Protein AF-A0A540N4D2-F1 (afdb_monomer)

pLDDT: mean 73.75, std 20.87, range [39.41, 98.56]

InterPro domains:
  IPR008138 Saposin B type, region 2 [PF03489] (57-90)
  IPR008139 Saposin B type domain [SM00741] (20-90)
  IPR011001 Saposin-like [SSF47862] (40-92)
  IPR051428 Sphingolipid Activators and Surfactant Proteins [PTHR11480] (36-95)

Organism: Malus baccata (NCBI:txid106549)

Foldseek 3Di:
DDDDDPDPPPPPDPPPPVVVVVVVPPPPPPPPVLVVVLVVVLVVQLVVLVVVPPCSVVSNVCSVPCSVVCSPCVVVCVVVDDVCVVVVVDDPPPVVVVVVVVVVVVD

Secondary structure (DSSP, 8-state):
--------------TTSHHHHHTSSS-TTS-HHHHHHHHHHHHHHHHHGGGSGGGHHHHHHHHHHHHHHHHTTHHHHHHHS-HHHHTT-S---HHHHHHHHHHHTT-

Mean predicted aligned error: 16.45 Å

Solvent-accessible surface area (backbone atoms only — not comparable to full-atom values): 6787 Å² total; per-residue (Å²): 140,82,88,79,84,84,77,77,79,79,81,68,78,73,83,69,60,64,68,54,58,73,57,69,73,62,67,82,78,58,56,70,61,64,57,49,56,52,48,54,51,51,51,51,52,49,57,55,22,70,72,42,71,101,42,27,71,59,44,41,50,47,48,68,69,44,42,65,67,59,55,74,54,40,66,69,46,58,76,76,38,65,60,48,57,75,67,62,72,44,78,91,53,72,71,56,58,55,57,58,52,56,56,61,76,72,110

Sequence (107 aa):
METGIIGVSESGLDVRNEERVLRAEIDTSAPFESVKEALEIIELLLKACNSVENYTKKCKRLVFEYGPLILTNAEQFLETTDICTALHACNSNKASITEHISNLSAS

Structure (mmCIF, N/CA/C/O backbone):
data_AF-A0A540N4D2-F1
#
_entry.id   AF-A0A540N4D2-F1
#
loop_
_atom_site.group_PDB
_atom_site.id
_atom_site.type_symbol
_atom_site.label_atom_id
_atom_site.label_alt_id
_atom_site.label_comp_id
_atom_site.label_asym_id
_atom_site.label_entity_id
_atom_site.label_seq_id
_atom_site.pdbx_PDB_ins_code
_atom_site.Cartn_x
_atom_site.Cartn_y
_atom_site.Cartn_z
_atom_site.occupancy
_atom_site.B_iso_or_equiv
_atom_site.auth_seq_id
_atom_site.auth_comp_id
_atom_site.auth_asym_id
_atom_site.auth_atom_id
_atom_site.pdbx_PDB_model_num
ATOM 1 N N . MET A 1 1 ? -5.407 -59.211 51.482 1.00 39.88 1 MET A N 1
ATOM 2 C CA . MET A 1 1 ? -4.590 -59.808 50.406 1.00 39.88 1 MET A CA 1
ATOM 3 C C . MET A 1 1 ? -5.576 -60.316 49.371 1.00 39.88 1 MET A C 1
ATOM 5 O O . MET A 1 1 ? -6.324 -61.215 49.701 1.00 39.88 1 MET A O 1
ATOM 9 N N . GLU A 1 2 ? -5.776 -59.721 48.207 1.00 39.84 2 GLU A N 1
ATOM 10 C CA . GLU A 1 2 ? -5.118 -58.604 47.537 1.00 39.84 2 GLU A CA 1
ATOM 11 C C . GLU A 1 2 ? -6.166 -57.769 46.789 1.00 39.84 2 GLU A C 1
ATOM 13 O O . GLU A 1 2 ? -7.267 -58.220 46.482 1.00 39.84 2 GLU A O 1
ATOM 18 N N . THR A 1 3 ? -5.787 -56.522 46.551 1.00 43.31 3 THR A N 1
ATOM 19 C CA . THR A 1 3 ? -6.368 -55.539 45.639 1.00 43.31 3 THR A CA 1
ATOM 20 C C . THR A 1 3 ? -6.260 -55.986 44.179 1.00 43.31 3 THR A C 1
ATOM 22 O O . THR A 1 3 ? -5.216 -56.484 43.773 1.00 43.31 3 THR A O 1
ATOM 25 N N . GLY A 1 4 ? -7.277 -55.706 43.363 1.00 40.75 4 GLY A N 1
ATOM 26 C CA . GLY A 1 4 ? -7.207 -55.846 41.907 1.00 40.75 4 GLY A CA 1
ATOM 27 C C . GLY A 1 4 ? -8.168 -54.874 41.238 1.00 40.75 4 GLY A C 1
ATOM 28 O O . GLY A 1 4 ? -9.341 -55.181 41.052 1.00 40.75 4 GLY A O 1
ATOM 29 N N . ILE A 1 5 ? -7.681 -53.669 40.952 1.00 50.56 5 ILE A N 1
ATOM 30 C CA . ILE A 1 5 ? -8.415 -52.616 40.248 1.00 50.56 5 ILE A CA 1
ATOM 31 C C . ILE A 1 5 ? -8.711 -53.106 38.825 1.00 50.56 5 ILE A C 1
ATOM 33 O O . ILE A 1 5 ? -7.791 -53.422 38.074 1.00 50.56 5 ILE A O 1
ATOM 37 N N . ILE A 1 6 ? -9.990 -53.148 38.444 1.00 50.97 6 ILE A N 1
ATOM 38 C CA . ILE A 1 6 ? -10.393 -53.261 37.040 1.00 50.97 6 ILE A CA 1
ATOM 39 C C . ILE A 1 6 ? -10.110 -51.893 36.416 1.00 50.97 6 ILE A C 1
ATOM 41 O O . ILE A 1 6 ? -10.834 -50.929 36.660 1.00 50.97 6 ILE A O 1
ATOM 45 N N . GLY A 1 7 ? -9.003 -51.796 35.680 1.00 39.53 7 GLY A N 1
ATOM 46 C CA . GLY A 1 7 ? -8.659 -50.608 34.911 1.00 39.53 7 GLY A CA 1
ATOM 47 C C . GLY A 1 7 ? -9.712 -50.372 33.836 1.00 39.53 7 GLY A C 1
ATOM 48 O O . GLY A 1 7 ? -9.796 -51.126 32.869 1.00 39.53 7 GLY A O 1
ATOM 49 N N . VAL A 1 8 ? -10.518 -49.325 34.003 1.00 49.00 8 VAL A N 1
ATOM 50 C CA . VAL A 1 8 ? -11.265 -48.736 32.893 1.00 49.00 8 VAL A CA 1
ATOM 51 C C . VAL A 1 8 ? -10.216 -48.211 31.922 1.00 49.00 8 VAL A C 1
ATOM 53 O O . VAL A 1 8 ? -9.437 -47.324 32.260 1.00 49.00 8 VAL A O 1
ATOM 56 N N . SER A 1 9 ? -10.139 -48.818 30.742 1.00 39.41 9 SER A N 1
ATOM 57 C CA . SER A 1 9 ? -9.292 -48.334 29.662 1.00 39.41 9 SER A CA 1
ATOM 58 C C . SER A 1 9 ? -9.828 -46.977 29.220 1.00 39.41 9 SER A C 1
ATOM 60 O O . SER A 1 9 ? -10.848 -46.890 28.541 1.00 39.41 9 SER A O 1
ATOM 62 N N . GLU A 1 10 ? -9.153 -45.913 29.641 1.00 42.16 10 GLU A N 1
ATOM 63 C CA . GLU A 1 10 ? -9.280 -44.588 29.050 1.00 42.16 10 GLU A CA 1
ATOM 64 C C . GLU A 1 10 ? -8.829 -44.700 27.588 1.00 42.16 10 GLU A C 1
ATOM 66 O O . GLU A 1 10 ? -7.649 -44.587 27.259 1.00 42.16 10 GLU A O 1
ATOM 71 N N . SER A 1 11 ? -9.763 -44.956 26.675 1.00 45.25 11 SER A N 1
ATOM 72 C CA . SER A 1 11 ? -9.570 -44.590 25.277 1.00 45.25 11 SER A CA 1
ATOM 73 C C . SER A 1 11 ? -9.721 -43.072 25.189 1.00 45.25 11 SER A C 1
ATOM 75 O O . SER A 1 11 ? -10.751 -42.560 24.752 1.00 45.25 11 SER A O 1
ATOM 77 N N . GLY A 1 12 ? -8.711 -42.353 25.683 1.00 42.19 12 GLY A N 1
ATOM 78 C CA . GLY A 1 12 ? -8.522 -40.949 25.364 1.00 42.19 12 GLY A CA 1
ATOM 79 C C . GLY A 1 12 ? -8.383 -40.839 23.851 1.00 42.19 12 GLY A C 1
ATOM 80 O O . GLY A 1 12 ? -7.501 -41.466 23.261 1.00 42.19 12 GLY A O 1
ATOM 81 N N . LEU A 1 13 ? -9.284 -40.091 23.214 1.00 44.12 13 LEU A N 1
ATOM 82 C CA . LEU A 1 13 ? -9.058 -39.638 21.848 1.00 44.12 13 LEU A CA 1
ATOM 83 C C . LEU A 1 13 ? -7.708 -38.906 21.824 1.00 44.12 13 LEU A C 1
ATOM 85 O O . LEU A 1 13 ? -7.437 -38.049 22.660 1.00 44.12 13 LEU A O 1
ATOM 89 N N . ASP A 1 14 ? -6.851 -39.306 20.893 1.00 44.69 14 ASP A N 1
ATOM 90 C CA . ASP A 1 14 ? -5.492 -38.813 20.708 1.00 44.69 14 ASP A CA 1
ATOM 91 C C . ASP A 1 14 ? -5.480 -37.289 20.458 1.00 44.69 14 ASP A C 1
ATOM 93 O O . ASP A 1 14 ? -5.705 -36.817 19.347 1.00 44.69 14 ASP A O 1
ATOM 97 N N . VAL A 1 15 ? -5.182 -36.505 21.500 1.00 53.22 15 VAL A N 1
ATOM 98 C CA . VAL A 1 15 ? -4.978 -35.039 21.442 1.00 53.22 15 VAL A CA 1
ATOM 99 C C . VAL A 1 15 ? -3.620 -34.682 20.794 1.00 53.22 15 VAL A C 1
ATOM 101 O O . VAL A 1 15 ? -3.098 -33.589 20.977 1.00 53.22 15 VAL A O 1
ATOM 104 N N . ARG A 1 16 ? -2.983 -35.592 20.040 1.00 54.47 16 ARG A N 1
ATOM 105 C CA . ARG A 1 16 ? -1.700 -35.335 19.354 1.00 54.47 16 ARG A CA 1
ATOM 106 C C . ARG A 1 16 ? -1.817 -35.241 17.837 1.00 54.47 16 ARG A C 1
ATOM 108 O O . ARG A 1 16 ? -0.830 -34.891 17.185 1.00 54.47 16 ARG A O 1
ATOM 115 N N . ASN A 1 17 ? -2.994 -35.494 17.271 1.00 48.50 17 ASN A N 1
ATOM 116 C CA . ASN A 1 17 ? -3.203 -35.385 15.831 1.00 48.50 17 ASN A CA 1
ATOM 117 C C . ASN A 1 17 ? -3.704 -33.997 15.380 1.00 48.50 17 ASN A C 1
ATOM 119 O O . ASN A 1 17 ? -3.402 -33.589 14.263 1.00 48.50 17 ASN A O 1
ATOM 123 N N . GLU A 1 18 ? -4.381 -33.226 16.241 1.00 46.19 18 GLU A N 1
ATOM 124 C CA . GLU A 1 18 ? -4.866 -31.873 15.898 1.00 46.19 18 GLU A CA 1
ATOM 125 C C . GLU A 1 18 ? -3.749 -30.814 15.837 1.00 46.19 18 GLU A C 1
ATOM 127 O O . GLU A 1 18 ? -3.782 -29.936 14.976 1.00 46.19 18 GLU A O 1
ATOM 132 N N . GLU A 1 19 ? -2.693 -30.934 16.654 1.00 44.03 19 GLU A N 1
ATOM 133 C CA . GLU A 1 19 ? -1.545 -30.008 16.594 1.00 44.03 19 GLU A CA 1
ATOM 134 C C . GLU A 1 19 ? -0.733 -30.169 15.293 1.00 44.03 19 GLU A C 1
ATOM 136 O O . GLU A 1 19 ? -0.049 -29.244 14.851 1.00 44.03 19 GLU A O 1
ATOM 141 N N . ARG A 1 20 ? -0.819 -31.335 14.638 1.00 48.44 20 ARG A N 1
ATOM 142 C CA . ARG A 1 20 ? -0.122 -31.588 13.370 1.00 48.44 20 ARG A CA 1
ATOM 143 C C . ARG A 1 20 ? -0.883 -31.052 12.156 1.00 48.44 20 ARG A C 1
ATOM 145 O O . ARG A 1 20 ? -0.236 -30.679 11.184 1.00 48.44 20 ARG A O 1
ATOM 152 N N . VAL A 1 21 ? -2.214 -30.960 12.229 1.00 52.56 21 VAL A N 1
ATOM 153 C CA . VAL A 1 21 ? -3.039 -30.355 11.169 1.00 52.56 21 VAL A CA 1
ATOM 154 C C . VAL A 1 21 ? -2.802 -28.845 11.109 1.00 52.56 21 VAL A C 1
ATOM 156 O O . VAL A 1 21 ? -2.507 -28.333 10.037 1.00 52.56 21 VAL A O 1
ATOM 159 N N . LEU A 1 22 ? -2.771 -28.148 12.255 1.00 55.62 22 LEU A N 1
ATOM 160 C CA . LEU A 1 22 ? -2.485 -26.703 12.276 1.00 55.62 22 LEU A CA 1
ATOM 161 C C . LEU A 1 22 ? -1.054 -26.333 11.839 1.00 55.62 22 LEU A C 1
ATOM 163 O O . LEU A 1 22 ? -0.804 -25.187 11.475 1.00 55.62 22 LEU A O 1
ATOM 167 N N . ARG A 1 23 ? -0.102 -27.274 11.882 1.00 53.38 23 ARG A N 1
ATOM 168 C CA . ARG A 1 23 ? 1.285 -27.047 11.435 1.00 53.38 23 ARG A CA 1
ATOM 169 C C . ARG A 1 23 ? 1.520 -27.387 9.962 1.00 53.38 23 ARG A C 1
ATOM 171 O O . ARG A 1 23 ? 2.592 -27.074 9.457 1.00 53.38 23 ARG A O 1
ATOM 178 N N . ALA A 1 24 ? 0.563 -28.020 9.285 1.00 48.03 24 ALA A N 1
ATOM 179 C CA . ALA A 1 24 ? 0.718 -28.435 7.891 1.00 48.03 24 ALA A CA 1
ATOM 180 C C .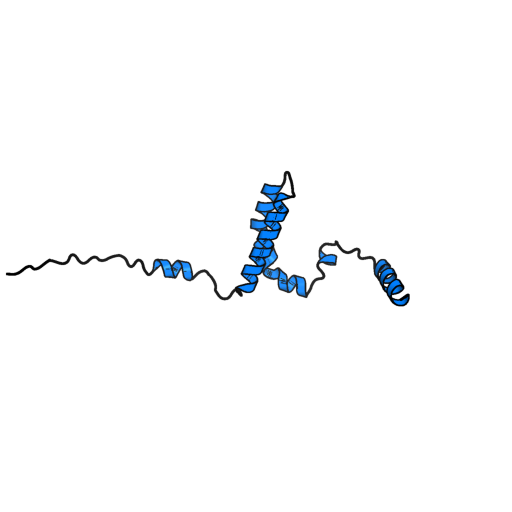 ALA A 1 24 ? 0.399 -27.322 6.873 1.00 48.03 24 ALA A C 1
ATOM 182 O O . ALA A 1 24 ? 0.700 -27.488 5.696 1.00 48.03 24 ALA A O 1
ATOM 183 N N . GLU A 1 25 ? -0.171 -26.194 7.307 1.00 50.47 25 GLU A N 1
ATOM 184 C CA . GLU A 1 25 ? -0.577 -25.093 6.413 1.00 50.47 25 GLU A CA 1
ATOM 185 C C . GLU A 1 25 ? 0.313 -23.848 6.508 1.00 50.47 25 GLU A C 1
ATOM 187 O O . GLU A 1 25 ? 0.126 -22.899 5.750 1.00 50.47 25 GLU A O 1
ATOM 192 N N . ILE A 1 26 ? 1.319 -23.847 7.387 1.00 57.66 26 ILE A N 1
ATOM 193 C CA . ILE A 1 26 ? 2.366 -22.825 7.343 1.00 57.66 26 ILE A CA 1
ATOM 194 C C . ILE A 1 26 ? 3.473 -23.385 6.465 1.00 57.66 26 ILE A C 1
ATOM 196 O O . ILE A 1 26 ? 4.367 -24.089 6.930 1.00 57.66 26 ILE A O 1
ATOM 200 N N . ASP A 1 27 ? 3.352 -23.111 5.174 1.00 53.97 27 ASP A N 1
ATOM 201 C CA . ASP A 1 27 ? 4.361 -23.400 4.171 1.00 53.97 27 ASP A CA 1
ATOM 202 C C . ASP A 1 27 ? 5.694 -22.746 4.576 1.00 53.97 27 ASP A C 1
ATOM 204 O O . ASP A 1 27 ? 5.937 -21.559 4.364 1.00 53.97 27 ASP A O 1
ATOM 208 N N . THR A 1 28 ? 6.570 -23.530 5.207 1.00 52.25 28 THR A N 1
ATOM 209 C CA . THR A 1 28 ? 7.917 -23.123 5.631 1.00 52.25 28 THR A CA 1
ATOM 210 C C . THR A 1 28 ? 8.852 -22.852 4.446 1.00 52.25 28 THR A C 1
ATOM 212 O O . THR A 1 28 ? 10.048 -22.662 4.658 1.00 52.25 28 THR A O 1
ATOM 215 N N . SER A 1 29 ? 8.350 -22.892 3.204 1.00 60.44 29 SER A N 1
ATOM 216 C CA . SER A 1 29 ? 9.126 -22.602 1.997 1.00 60.44 29 SER A CA 1
ATOM 217 C C . SER A 1 29 ? 9.099 -21.129 1.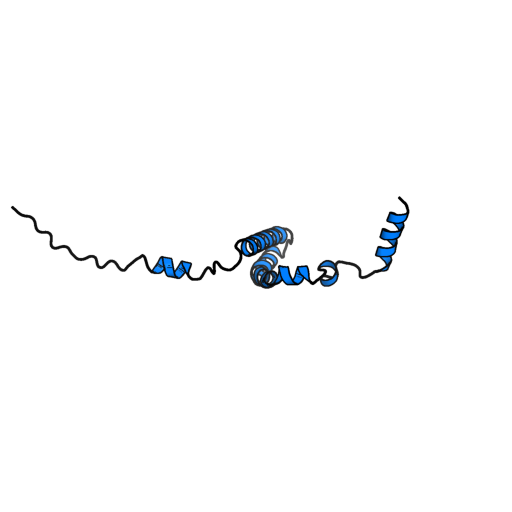578 1.00 60.44 29 SER A C 1
ATOM 219 O O . SER A 1 29 ? 9.983 -20.717 0.827 1.00 60.44 29 SER A O 1
ATOM 221 N N . ALA A 1 30 ? 8.167 -20.314 2.096 1.00 58.25 30 ALA A N 1
ATOM 222 C CA . ALA A 1 30 ? 8.292 -18.863 1.993 1.00 58.25 30 ALA A CA 1
ATOM 223 C C . ALA A 1 30 ? 9.512 -18.436 2.829 1.00 58.25 30 ALA A C 1
ATOM 225 O O . ALA A 1 30 ? 9.556 -18.763 4.022 1.00 58.25 30 ALA A O 1
ATOM 226 N N . PRO A 1 31 ? 10.523 -17.759 2.248 1.00 58.44 31 PRO A N 1
ATOM 227 C CA . PRO A 1 31 ? 11.686 -17.341 3.009 1.00 58.44 31 PRO A CA 1
ATOM 228 C C . PRO A 1 31 ? 11.185 -16.502 4.180 1.00 58.44 31 PRO A C 1
ATOM 230 O O . PRO A 1 31 ? 10.484 -15.511 3.984 1.00 58.44 31 PRO A O 1
ATOM 233 N N . PHE A 1 32 ? 11.489 -16.954 5.397 1.00 56.94 32 PHE A N 1
ATOM 234 C CA . PHE A 1 32 ? 11.075 -16.307 6.643 1.00 56.94 32 PHE A CA 1
ATOM 235 C C . PHE A 1 32 ? 11.404 -14.803 6.648 1.00 56.94 32 PHE A C 1
ATOM 237 O O . PHE A 1 32 ? 10.659 -14.027 7.239 1.00 56.94 32 PHE A O 1
ATOM 244 N N . GLU A 1 33 ? 12.462 -14.421 5.923 1.00 66.25 33 GLU A N 1
ATOM 245 C CA . GLU A 1 33 ? 12.797 -13.050 5.522 1.00 66.25 33 GLU A CA 1
ATOM 246 C C . GLU A 1 33 ? 11.588 -12.382 4.836 1.00 66.25 33 GLU A C 1
ATOM 248 O O . GLU A 1 33 ? 10.905 -11.587 5.472 1.00 66.25 33 GLU A O 1
ATOM 253 N N . SER A 1 34 ? 11.196 -12.792 3.622 1.00 74.12 34 SER A N 1
ATOM 254 C CA . SER A 1 34 ? 10.144 -12.117 2.831 1.00 74.12 34 SER A CA 1
ATOM 255 C C . SER A 1 34 ? 8.823 -11.872 3.577 1.00 74.12 34 SER A C 1
ATOM 257 O O . SER A 1 34 ? 8.172 -10.839 3.404 1.00 74.12 34 SER A O 1
ATOM 259 N N . VAL A 1 35 ? 8.422 -12.806 4.446 1.00 82.00 35 VAL A N 1
ATOM 260 C CA . VAL A 1 35 ? 7.216 -12.668 5.275 1.00 82.00 35 VAL A CA 1
ATOM 261 C C . VAL A 1 35 ? 7.418 -11.615 6.365 1.00 82.00 35 VAL A C 1
ATOM 263 O O . VAL A 1 35 ? 6.511 -10.828 6.638 1.00 82.00 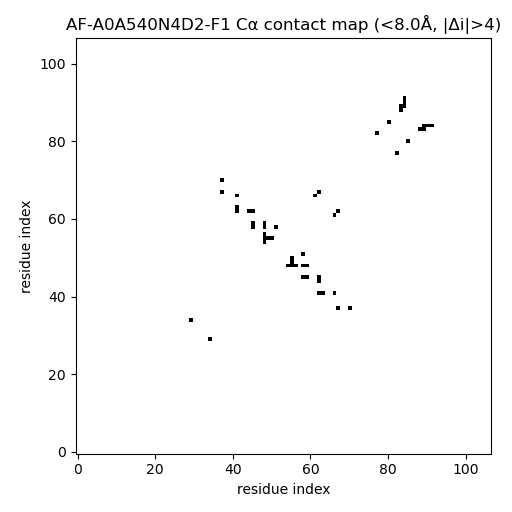35 VAL A O 1
ATOM 266 N N . LYS A 1 36 ? 8.599 -11.572 6.984 1.00 86.81 36 LYS A N 1
ATOM 267 C CA . LYS A 1 36 ? 8.971 -10.565 7.975 1.00 86.81 36 LYS A CA 1
ATOM 268 C C . LYS A 1 36 ? 9.048 -9.170 7.349 1.00 86.81 36 LYS A C 1
ATOM 270 O O . LYS A 1 36 ? 8.439 -8.255 7.901 1.00 86.81 36 LYS A O 1
ATOM 275 N N . GLU A 1 37 ? 9.689 -8.998 6.192 1.00 87.38 37 GLU A N 1
ATOM 276 C CA . GLU A 1 37 ? 9.713 -7.693 5.511 1.00 87.38 37 GLU A CA 1
ATOM 277 C C . GLU A 1 37 ? 8.305 -7.231 5.119 1.00 87.38 37 GLU A C 1
ATOM 279 O O . GLU A 1 37 ? 7.949 -6.066 5.314 1.00 87.38 37 GLU A O 1
ATOM 284 N N . ALA A 1 38 ? 7.462 -8.143 4.625 1.00 89.62 38 ALA A N 1
ATOM 285 C CA . ALA A 1 38 ? 6.078 -7.818 4.309 1.00 89.62 38 ALA A CA 1
ATOM 286 C C . ALA A 1 38 ? 5.309 -7.329 5.548 1.00 89.62 38 ALA A C 1
ATOM 288 O O . ALA A 1 38 ? 4.565 -6.348 5.467 1.00 89.62 38 ALA A O 1
ATOM 289 N N . LEU A 1 39 ? 5.509 -7.961 6.709 1.00 92.75 39 LEU A N 1
ATOM 290 C CA . LEU A 1 39 ? 4.903 -7.530 7.971 1.00 92.75 39 LEU A CA 1
ATOM 291 C C . LEU A 1 39 ? 5.393 -6.144 8.406 1.00 92.75 39 LEU A C 1
ATOM 293 O O . LEU A 1 39 ? 4.567 -5.315 8.791 1.00 92.75 39 LEU A O 1
ATOM 297 N N . GLU A 1 40 ? 6.695 -5.869 8.299 1.00 94.31 40 GLU A N 1
ATOM 298 C CA . GLU A 1 40 ? 7.270 -4.555 8.616 1.00 94.31 40 GLU A CA 1
ATOM 299 C C . GLU A 1 40 ? 6.669 -3.451 7.727 1.00 94.31 40 GLU A C 1
ATOM 301 O O . GLU A 1 40 ? 6.278 -2.386 8.217 1.00 94.31 40 GLU A O 1
ATOM 306 N N . ILE A 1 41 ? 6.499 -3.717 6.428 1.00 94.31 41 ILE A N 1
ATOM 307 C CA . ILE A 1 41 ? 5.854 -2.782 5.495 1.00 94.31 41 ILE A CA 1
ATOM 308 C C . ILE A 1 41 ? 4.388 -2.549 5.879 1.00 94.31 41 ILE A C 1
ATOM 310 O O . ILE A 1 41 ? 3.937 -1.401 5.930 1.00 94.31 41 ILE A O 1
ATOM 314 N N . ILE A 1 42 ? 3.630 -3.608 6.178 1.00 96.19 42 ILE A N 1
ATOM 315 C CA . ILE A 1 42 ? 2.230 -3.485 6.606 1.00 96.19 42 ILE A CA 1
ATOM 316 C C . ILE A 1 42 ? 2.123 -2.673 7.900 1.00 96.19 42 ILE A C 1
ATOM 318 O O . ILE A 1 42 ? 1.261 -1.797 7.995 1.00 96.19 42 ILE A O 1
ATOM 322 N N . GLU A 1 43 ? 3.001 -2.896 8.878 1.00 97.44 43 GLU A N 1
ATOM 323 C CA . GLU A 1 43 ? 3.019 -2.127 10.124 1.00 97.44 43 GLU A CA 1
ATOM 324 C C . GLU A 1 43 ? 3.260 -0.634 9.861 1.00 97.44 43 GLU A C 1
ATOM 326 O O . GLU A 1 43 ? 2.525 0.221 10.373 1.00 97.44 43 GLU A O 1
ATOM 331 N N . LEU A 1 44 ? 4.234 -0.309 9.008 1.00 97.56 44 LEU A N 1
ATOM 332 C CA . LEU A 1 44 ? 4.520 1.068 8.608 1.00 97.56 44 LEU A CA 1
ATOM 333 C C . LEU A 1 44 ? 3.318 1.724 7.919 1.00 97.56 44 LEU A C 1
ATOM 335 O O . LEU A 1 44 ? 2.950 2.851 8.265 1.00 97.56 44 LEU A O 1
ATOM 339 N N . LEU A 1 45 ? 2.659 1.018 6.998 1.00 97.06 45 LEU A N 1
ATOM 340 C CA . LEU A 1 45 ? 1.458 1.507 6.318 1.00 97.06 45 LEU A CA 1
ATOM 341 C C . LEU A 1 45 ? 0.299 1.729 7.300 1.00 97.06 45 LEU A C 1
ATOM 343 O O . LEU A 1 45 ? -0.375 2.758 7.246 1.00 97.06 45 LEU A O 1
ATOM 347 N N . LEU A 1 46 ? 0.088 0.815 8.250 1.00 97.81 46 LEU A N 1
ATOM 348 C CA . LEU A 1 46 ? -0.931 0.964 9.293 1.00 97.81 46 LEU A CA 1
ATOM 349 C C . LEU A 1 46 ? -0.639 2.143 10.226 1.00 97.81 46 LEU A C 1
ATOM 351 O O . LEU A 1 46 ? -1.574 2.825 10.662 1.00 97.81 46 LEU A O 1
ATOM 355 N N . LYS A 1 47 ? 0.639 2.407 10.521 1.00 97.69 47 LYS A N 1
ATOM 356 C CA . LYS A 1 47 ? 1.066 3.578 11.290 1.00 97.69 47 LYS A CA 1
ATOM 357 C C . LYS A 1 47 ? 0.805 4.866 10.514 1.00 97.69 47 LYS A C 1
ATOM 359 O O . LYS A 1 47 ? 0.228 5.792 11.083 1.00 97.69 47 LYS A O 1
ATOM 364 N N . ALA A 1 48 ? 1.139 4.898 9.224 1.00 97.38 48 ALA A N 1
ATOM 365 C CA . ALA A 1 48 ? 0.854 6.020 8.331 1.00 97.38 48 ALA A CA 1
ATOM 366 C C . ALA A 1 48 ? -0.655 6.278 8.187 1.00 97.38 48 ALA A C 1
ATOM 368 O O . ALA A 1 48 ? -1.088 7.430 8.155 1.00 97.38 48 ALA A O 1
ATOM 369 N N . CYS A 1 49 ? -1.486 5.229 8.211 1.00 98.25 49 CYS A N 1
ATOM 370 C CA . CYS A 1 49 ? -2.939 5.377 8.204 1.00 98.25 49 CYS A CA 1
ATOM 371 C C . CYS A 1 49 ? -3.480 6.202 9.386 1.00 98.25 49 CYS A C 1
ATOM 373 O O . CYS A 1 49 ? -4.582 6.733 9.284 1.00 98.25 49 CYS A O 1
ATOM 375 N N . ASN A 1 50 ? -2.750 6.329 10.500 1.00 96.62 50 ASN A N 1
ATOM 376 C CA . ASN A 1 50 ? -3.178 7.179 11.618 1.00 96.62 50 ASN A CA 1
ATOM 377 C C . ASN A 1 50 ? -3.046 8.683 11.309 1.00 96.62 50 ASN A C 1
ATOM 379 O O . ASN A 1 50 ? -3.618 9.496 12.029 1.00 96.62 50 ASN A O 1
ATOM 383 N N . SER A 1 51 ? -2.315 9.056 10.253 1.00 96.81 51 SER A N 1
ATOM 384 C CA . SER A 1 51 ? -2.142 10.445 9.810 1.00 96.81 51 SER A CA 1
ATOM 385 C C . SER A 1 51 ? -3.191 10.893 8.787 1.00 96.81 51 SER A C 1
ATOM 387 O O . SER A 1 51 ? -3.294 12.082 8.506 1.00 96.81 51 SER A O 1
ATOM 389 N N . VAL A 1 52 ? -3.998 9.975 8.241 1.00 93.69 52 VAL A N 1
ATOM 390 C CA . VAL A 1 52 ? -5.080 10.295 7.292 1.00 93.69 52 VAL A CA 1
ATOM 391 C C . VAL A 1 52 ? -6.417 10.414 8.015 1.00 93.69 52 VAL A C 1
ATOM 393 O O . VAL A 1 52 ? -7.292 9.564 7.863 1.00 93.69 52 VAL A O 1
ATOM 396 N N . GLU A 1 53 ? -6.545 11.491 8.797 1.00 90.56 53 GLU A N 1
ATOM 397 C CA . GLU A 1 53 ? -7.724 11.971 9.544 1.00 90.56 53 GLU A CA 1
ATOM 398 C C . GLU A 1 53 ? -9.007 11.119 9.371 1.00 90.56 53 GLU A C 1
ATOM 400 O O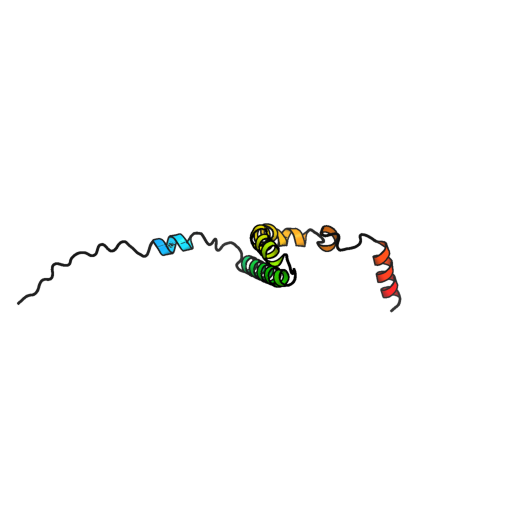 . GLU A 1 53 ? -9.124 10.002 9.892 1.00 90.56 53 GLU A O 1
ATOM 405 N N . ASN A 1 54 ? -9.969 11.625 8.590 1.00 96.31 54 ASN A N 1
ATOM 406 C CA . ASN A 1 54 ? -11.304 11.059 8.386 1.00 96.31 54 ASN A CA 1
ATOM 407 C C . ASN A 1 54 ? -11.301 9.712 7.644 1.00 96.31 54 ASN A C 1
ATOM 409 O O . ASN A 1 54 ? -12.338 9.058 7.530 1.00 96.31 54 ASN A O 1
ATOM 413 N N . TYR A 1 55 ? -10.144 9.271 7.149 1.00 97.44 55 TYR A N 1
ATOM 414 C CA . TYR A 1 55 ? -9.998 8.064 6.346 1.00 97.44 55 TYR A CA 1
ATOM 415 C C . TYR A 1 55 ? -9.255 6.941 7.060 1.00 97.44 55 TYR A C 1
ATOM 417 O O . TYR A 1 55 ? -9.156 5.859 6.491 1.00 97.44 55 TYR A O 1
ATOM 425 N N . THR A 1 56 ? -8.815 7.129 8.307 1.00 97.88 56 THR A N 1
ATOM 426 C CA . THR A 1 56 ? -8.025 6.145 9.070 1.00 97.88 56 THR A CA 1
ATOM 427 C C . THR A 1 56 ? -8.589 4.722 8.968 1.00 97.88 56 THR A C 1
ATOM 429 O 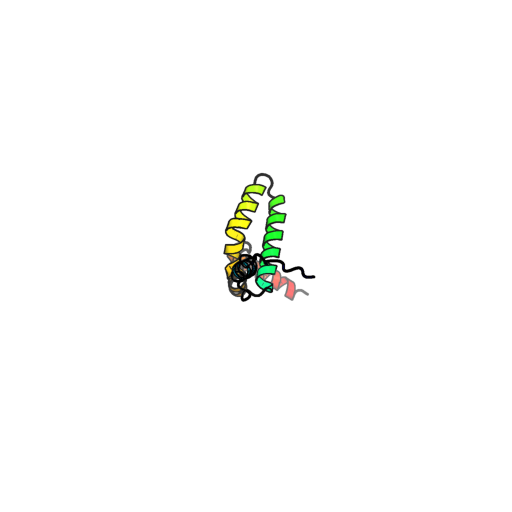O . THR A 1 56 ? -7.871 3.779 8.637 1.00 97.88 56 THR A O 1
ATOM 432 N N . LYS A 1 57 ? -9.901 4.545 9.189 1.00 97.62 57 LYS A N 1
ATOM 433 C CA . LYS A 1 57 ? -10.556 3.224 9.115 1.00 97.62 57 LYS A CA 1
ATOM 434 C C . LYS A 1 57 ? -10.540 2.635 7.702 1.00 97.62 57 LYS A C 1
ATOM 436 O O . LYS A 1 57 ? -10.296 1.443 7.538 1.00 97.62 57 LYS A O 1
ATOM 441 N N . LYS A 1 58 ? -10.802 3.464 6.687 1.00 97.81 58 LYS A N 1
ATOM 442 C CA . LYS A 1 58 ? -10.792 3.049 5.279 1.00 97.81 58 LYS A CA 1
ATOM 443 C C . LYS A 1 58 ? -9.371 2.708 4.826 1.00 97.81 58 LYS A C 1
ATOM 445 O O . LYS A 1 58 ? -9.185 1.682 4.190 1.00 97.81 58 LYS A O 1
ATOM 450 N N . CYS A 1 59 ? -8.383 3.507 5.224 1.00 98.56 59 CYS A N 1
ATOM 451 C CA . CYS A 1 59 ? -6.967 3.268 4.964 1.00 98.56 59 CYS A CA 1
ATOM 452 C C . CYS A 1 59 ? -6.526 1.913 5.523 1.00 98.56 59 CYS A C 1
ATOM 454 O O . CYS A 1 59 ? -6.051 1.075 4.768 1.00 98.56 59 CYS A O 1
ATOM 456 N N . LYS A 1 60 ? -6.787 1.637 6.810 1.00 98.25 60 LYS A N 1
ATOM 457 C CA . LYS A 1 60 ? -6.426 0.349 7.427 1.00 98.25 60 LYS A CA 1
ATOM 458 C C . LYS A 1 60 ? -7.093 -0.839 6.734 1.00 98.25 60 LYS A C 1
ATOM 460 O O . LYS A 1 60 ? -6.438 -1.850 6.518 1.00 98.25 60 LYS A O 1
ATOM 465 N N . ARG A 1 61 ? -8.368 -0.707 6.338 1.00 98.19 61 ARG A N 1
ATOM 466 C CA . ARG A 1 61 ? -9.051 -1.742 5.546 1.00 98.19 61 ARG A CA 1
ATOM 467 C C . ARG A 1 61 ? -8.310 -2.015 4.238 1.00 98.19 61 ARG A C 1
ATOM 469 O O . ARG A 1 61 ? -8.041 -3.170 3.948 1.00 98.19 61 ARG A O 1
ATOM 476 N N . LEU A 1 62 ? -7.958 -0.969 3.490 1.00 97.88 62 LEU A N 1
ATOM 477 C CA . LEU A 1 62 ? -7.234 -1.118 2.226 1.00 97.88 62 LEU A CA 1
ATOM 478 C C . LEU A 1 62 ? -5.855 -1.757 2.425 1.00 97.88 62 LEU A C 1
ATOM 480 O O . LEU A 1 62 ? -5.476 -2.613 1.637 1.00 97.88 62 LEU A O 1
ATOM 484 N N . VAL A 1 63 ? -5.129 -1.387 3.483 1.00 97.56 63 VAL A N 1
ATOM 485 C CA . VAL A 1 63 ? -3.826 -1.990 3.800 1.00 97.56 63 VAL A CA 1
ATOM 486 C C . VAL A 1 63 ? -3.965 -3.487 4.080 1.00 97.56 63 VAL A C 1
ATOM 488 O O . VAL A 1 63 ? -3.184 -4.266 3.549 1.00 97.56 63 VAL A O 1
ATOM 491 N N . PHE A 1 64 ? -4.973 -3.913 4.845 1.00 96.56 64 PHE A N 1
ATOM 492 C CA . PHE A 1 64 ? -5.194 -5.342 5.098 1.00 96.56 64 PHE A CA 1
ATOM 493 C C . PHE A 1 64 ? -5.687 -6.110 3.868 1.00 96.56 64 PHE A C 1
ATOM 495 O O . PHE A 1 64 ? -5.297 -7.255 3.673 1.00 96.56 64 PHE A O 1
ATOM 502 N N . GLU A 1 65 ? -6.547 -5.498 3.055 1.00 96.12 65 GLU A N 1
ATOM 503 C CA . GLU A 1 65 ? -7.169 -6.152 1.900 1.00 96.12 65 GLU A CA 1
ATOM 504 C C . GLU A 1 65 ? -6.205 -6.261 0.711 1.00 96.12 65 GLU A C 1
ATOM 506 O O . GLU A 1 65 ? -6.120 -7.308 0.077 1.00 96.12 65 GLU A O 1
ATOM 511 N N . TYR A 1 66 ? -5.450 -5.197 0.431 1.00 95.69 66 TYR A N 1
ATOM 512 C CA . TYR A 1 66 ? -4.606 -5.105 -0.762 1.00 95.69 66 TYR A CA 1
ATOM 513 C C . TYR A 1 66 ? -3.112 -5.182 -0.466 1.00 95.69 66 TYR A C 1
ATOM 515 O O . TYR A 1 66 ? -2.358 -5.573 -1.350 1.00 95.69 66 TYR A O 1
ATOM 523 N N . GLY A 1 67 ? -2.660 -4.847 0.746 1.00 93.31 67 GLY A N 1
ATOM 524 C CA . GLY A 1 67 ? -1.238 -4.860 1.098 1.00 93.31 67 GLY A CA 1
ATOM 525 C C . GLY A 1 67 ? -0.564 -6.213 0.830 1.00 93.31 67 GLY A C 1
ATOM 526 O O . GLY A 1 67 ? 0.382 -6.247 0.047 1.00 93.31 67 GLY A O 1
ATOM 527 N N . PRO A 1 68 ? -1.073 -7.339 1.365 1.00 91.00 68 PRO A N 1
ATOM 528 C CA . PRO A 1 68 ? -0.500 -8.663 1.099 1.00 91.00 68 PRO A CA 1
ATOM 529 C C . PRO A 1 68 ? -0.476 -9.032 -0.393 1.00 91.00 68 PRO A C 1
ATOM 531 O O . PRO A 1 68 ? 0.498 -9.599 -0.890 1.00 91.00 68 PRO A O 1
ATOM 534 N N . LEU A 1 69 ? -1.530 -8.661 -1.130 1.00 89.81 69 LEU A N 1
ATOM 535 C CA . LEU A 1 69 ? -1.645 -8.934 -2.565 1.00 89.81 69 LEU A CA 1
ATOM 536 C C . LEU A 1 69 ? -0.615 -8.141 -3.378 1.00 89.81 69 LEU A C 1
ATOM 538 O O . LEU A 1 69 ? 0.010 -8.686 -4.283 1.00 89.81 69 LEU A O 1
ATOM 542 N N . ILE A 1 70 ? -0.410 -6.867 -3.038 1.00 87.56 70 ILE A N 1
ATOM 543 C CA . ILE A 1 70 ? 0.578 -5.996 -3.688 1.00 87.56 70 ILE A CA 1
ATOM 544 C C . ILE A 1 70 ? 2.001 -6.488 -3.402 1.00 87.56 70 ILE A C 1
ATOM 546 O O . ILE A 1 70 ? 2.855 -6.450 -4.285 1.00 87.56 70 ILE A O 1
ATOM 550 N N . LEU A 1 71 ? 2.252 -6.982 -2.188 1.00 89.38 71 LEU A N 1
ATOM 551 C CA . LEU A 1 71 ? 3.582 -7.418 -1.766 1.00 89.38 71 LEU A CA 1
ATOM 552 C C . LEU A 1 71 ? 4.007 -8.770 -2.353 1.00 89.38 71 LEU A C 1
ATOM 554 O O . LEU A 1 71 ? 5.201 -9.034 -2.424 1.00 89.38 71 LEU A O 1
ATOM 558 N N . THR A 1 72 ? 3.068 -9.581 -2.855 1.00 87.06 72 THR A N 1
ATOM 559 C CA . THR A 1 72 ? 3.341 -10.935 -3.382 1.00 87.06 72 THR A CA 1
ATOM 560 C C . THR A 1 72 ? 4.425 -10.960 -4.470 1.00 87.06 72 THR A C 1
ATOM 562 O O . THR A 1 72 ? 5.193 -11.911 -4.540 1.00 87.06 72 THR A O 1
ATOM 565 N N . ASN A 1 73 ? 4.514 -9.916 -5.303 1.00 82.12 73 ASN A N 1
ATOM 566 C CA . ASN A 1 73 ? 5.506 -9.817 -6.385 1.00 82.12 73 ASN A CA 1
ATOM 567 C C . ASN A 1 73 ? 6.350 -8.535 -6.298 1.00 82.12 73 ASN A C 1
ATOM 569 O O . ASN A 1 73 ? 6.907 -8.093 -7.305 1.00 82.12 73 ASN A O 1
ATOM 573 N N . ALA A 1 74 ? 6.404 -7.900 -5.123 1.00 86.31 74 ALA A N 1
ATOM 574 C CA . ALA A 1 74 ? 7.013 -6.581 -4.984 1.00 86.31 74 ALA A CA 1
ATOM 575 C C . ALA A 1 74 ? 8.509 -6.581 -5.326 1.00 86.31 74 ALA A C 1
ATOM 577 O O . ALA A 1 74 ? 8.950 -5.678 -6.027 1.00 86.31 74 ALA A O 1
ATOM 578 N N . GLU A 1 75 ? 9.270 -7.597 -4.910 1.00 85.19 75 GLU A N 1
ATOM 579 C CA . GLU A 1 75 ? 10.708 -7.693 -5.210 1.00 85.19 75 GLU A CA 1
ATOM 580 C C . GLU A 1 75 ? 10.978 -7.702 -6.717 1.00 85.19 75 GLU A C 1
ATOM 582 O O . GLU A 1 75 ? 11.635 -6.802 -7.233 1.00 85.19 75 GLU A O 1
ATOM 587 N N . GLN A 1 76 ? 10.379 -8.648 -7.445 1.00 87.81 76 GLN A N 1
ATOM 588 C CA . GLN A 1 76 ? 10.545 -8.763 -8.898 1.00 87.81 76 GLN A CA 1
ATOM 589 C C . GLN A 1 76 ? 10.109 -7.488 -9.634 1.00 87.81 76 GLN A C 1
ATOM 591 O O . GLN A 1 76 ? 10.720 -7.082 -10.626 1.00 87.81 76 GLN A O 1
ATOM 596 N N . PHE A 1 77 ? 9.046 -6.837 -9.151 1.00 88.19 77 PHE A N 1
ATOM 597 C CA . PHE A 1 77 ? 8.598 -5.571 -9.712 1.00 88.19 77 PHE A CA 1
ATOM 598 C C . PHE A 1 77 ? 9.638 -4.465 -9.495 1.00 88.19 77 PHE A C 1
ATOM 600 O O . PHE A 1 77 ? 9.985 -3.770 -10.446 1.00 88.19 77 PHE A O 1
ATOM 607 N N . LEU A 1 78 ? 10.166 -4.321 -8.278 1.00 88.75 78 LEU A N 1
ATOM 608 C CA . LEU A 1 78 ? 11.136 -3.280 -7.924 1.00 88.75 78 LEU A CA 1
ATOM 609 C C . LEU A 1 78 ? 12.515 -3.494 -8.565 1.00 88.75 78 LEU A C 1
ATOM 611 O O . LEU A 1 78 ? 13.189 -2.517 -8.877 1.00 88.75 78 LEU A O 1
ATOM 615 N N . GLU A 1 79 ? 12.923 -4.739 -8.810 1.00 90.75 79 GLU A N 1
AT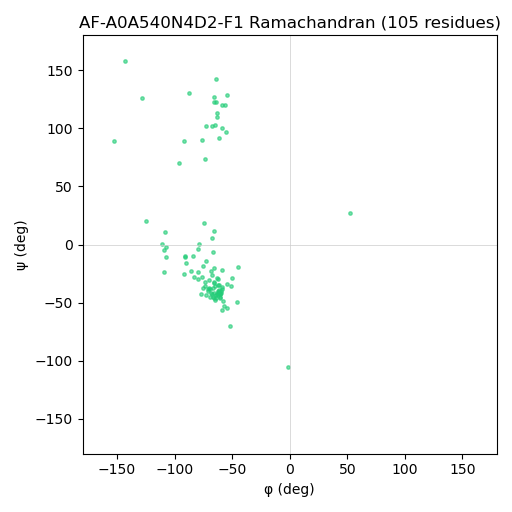OM 616 C CA . GLU A 1 79 ? 14.164 -5.052 -9.535 1.00 90.75 79 GLU A CA 1
ATOM 617 C C . GLU A 1 79 ? 14.116 -4.614 -11.003 1.00 90.75 79 GLU A C 1
ATOM 619 O O . GLU A 1 79 ? 15.134 -4.245 -11.589 1.00 90.75 79 GLU A O 1
ATOM 624 N N . THR A 1 80 ? 12.931 -4.664 -11.614 1.00 93.94 80 THR A N 1
ATOM 625 C CA . THR A 1 80 ? 12.753 -4.449 -13.058 1.00 93.94 80 THR A CA 1
ATOM 626 C C . THR A 1 80 ? 12.107 -3.112 -13.405 1.00 93.94 80 THR A C 1
ATOM 628 O O . THR A 1 80 ? 12.108 -2.714 -14.572 1.00 93.94 80 THR A O 1
ATOM 631 N N . THR A 1 81 ? 11.576 -2.401 -12.410 1.00 91.88 81 THR A N 1
ATOM 632 C CA . THR A 1 81 ? 10.785 -1.187 -12.606 1.00 91.88 81 THR A CA 1
ATOM 633 C C . THR A 1 81 ? 11.310 -0.036 -11.760 1.00 91.88 81 THR A C 1
ATOM 635 O O . THR A 1 81 ? 11.370 -0.116 -10.535 1.00 91.88 81 THR A O 1
ATOM 638 N N . ASP A 1 82 ? 11.591 1.099 -12.405 1.00 90.81 82 ASP A N 1
ATOM 639 C CA . ASP A 1 82 ? 11.776 2.370 -11.705 1.00 90.81 82 ASP A CA 1
ATOM 640 C C . ASP A 1 82 ? 10.437 2.813 -11.097 1.00 90.81 82 ASP A C 1
ATOM 642 O O . ASP A 1 82 ? 9.550 3.336 -11.783 1.00 90.81 82 ASP A O 1
ATOM 646 N N . ILE A 1 83 ? 10.295 2.598 -9.788 1.00 89.25 83 ILE A N 1
ATOM 647 C CA . ILE A 1 83 ? 9.075 2.908 -9.043 1.00 89.25 83 ILE A CA 1
ATOM 648 C C . ILE A 1 83 ? 8.741 4.404 -9.053 1.00 89.25 83 ILE A C 1
ATOM 650 O O . ILE A 1 83 ? 7.567 4.771 -9.033 1.00 89.25 83 ILE A O 1
ATOM 654 N N . CYS A 1 84 ? 9.741 5.283 -9.135 1.00 89.50 84 CYS A N 1
ATOM 655 C CA . CYS A 1 84 ? 9.511 6.722 -9.162 1.00 89.50 84 CYS A CA 1
ATOM 656 C C . CYS A 1 84 ? 8.854 7.147 -10.478 1.00 89.50 84 CYS A C 1
ATOM 658 O O . CYS A 1 84 ? 7.947 7.983 -10.488 1.00 89.50 84 CYS A O 1
ATOM 660 N N . THR A 1 85 ? 9.263 6.526 -11.584 1.00 89.62 85 THR A N 1
ATOM 661 C CA . THR A 1 85 ? 8.631 6.720 -12.891 1.00 89.62 85 THR A CA 1
ATOM 662 C C . THR A 1 85 ? 7.264 6.031 -12.959 1.00 89.62 85 THR A C 1
ATOM 664 O O . THR A 1 85 ? 6.300 6.644 -13.413 1.00 89.62 85 THR A O 1
ATOM 667 N N . ALA A 1 86 ? 7.133 4.797 -12.456 1.00 88.94 86 ALA A N 1
ATOM 668 C CA . ALA A 1 86 ? 5.868 4.052 -12.470 1.00 88.94 86 ALA A CA 1
ATOM 669 C C . ALA A 1 86 ? 4.754 4.758 -11.676 1.00 88.94 86 ALA A C 1
ATOM 671 O O . ALA A 1 86 ? 3.606 4.827 -12.120 1.00 88.94 86 ALA A O 1
ATOM 672 N N . LEU A 1 87 ? 5.103 5.351 -10.532 1.00 89.00 87 LEU A N 1
ATOM 673 C CA . LEU A 1 87 ? 4.188 6.159 -9.724 1.00 89.00 87 LEU A CA 1
ATOM 674 C C . LEU A 1 87 ? 3.993 7.583 -10.264 1.00 89.00 87 LEU A C 1
ATOM 676 O O . LEU A 1 87 ? 3.262 8.358 -9.652 1.00 89.00 87 LEU A O 1
ATOM 680 N N . HIS A 1 88 ? 4.638 7.942 -11.382 1.00 89.00 88 HIS A N 1
ATOM 681 C CA . HIS A 1 88 ? 4.678 9.307 -11.919 1.00 89.00 88 HIS A CA 1
ATOM 682 C C . HIS A 1 88 ? 5.128 10.351 -10.878 1.00 89.00 88 HIS A C 1
ATOM 684 O O . HIS A 1 88 ? 4.762 11.522 -10.950 1.00 89.00 88 HIS A O 1
ATOM 690 N N . ALA A 1 89 ? 5.919 9.920 -9.894 1.00 88.69 89 ALA A N 1
ATOM 691 C CA . ALA A 1 89 ? 6.484 10.778 -8.862 1.00 88.69 89 ALA A CA 1
ATOM 692 C C . ALA A 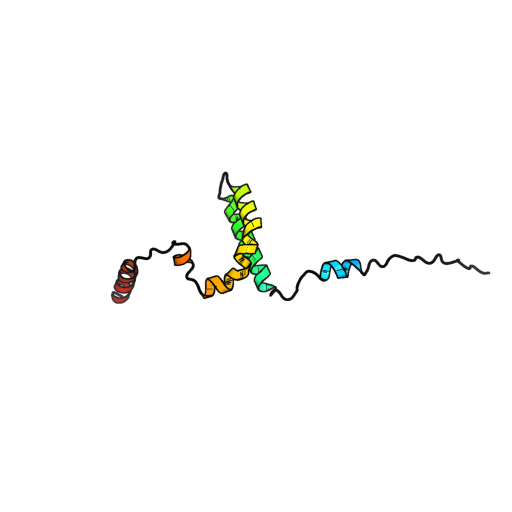1 89 ? 7.717 11.532 -9.383 1.00 88.69 89 ALA A C 1
ATOM 694 O O . ALA A 1 89 ? 7.996 12.652 -8.956 1.00 88.69 89 ALA A O 1
ATOM 695 N N . CYS A 1 90 ? 8.438 10.932 -10.332 1.00 90.31 90 CYS A N 1
ATOM 696 C CA . CYS A 1 90 ? 9.528 11.568 -11.052 1.00 90.31 90 CYS A CA 1
ATOM 697 C C . CYS A 1 90 ? 8.987 12.320 -12.271 1.00 90.31 90 CYS A C 1
ATOM 699 O O . CYS A 1 90 ? 8.265 11.764 -13.099 1.00 90.31 90 CYS A O 1
ATOM 701 N N . ASN A 1 91 ? 9.389 13.582 -12.430 1.00 73.56 91 ASN A N 1
ATOM 702 C CA . ASN A 1 91 ? 9.138 14.308 -13.668 1.00 73.56 91 ASN A CA 1
ATOM 703 C C . ASN A 1 91 ? 9.938 13.650 -14.799 1.00 73.56 91 ASN A C 1
ATOM 705 O O . ASN A 1 91 ? 11.162 13.575 -14.727 1.00 73.56 91 ASN A O 1
ATOM 709 N N . SER A 1 92 ? 9.280 13.285 -15.900 1.00 63.47 92 SER A N 1
ATOM 710 C CA . SER A 1 92 ? 9.914 12.775 -17.131 1.00 63.47 92 SER A CA 1
ATOM 711 C C . SER A 1 92 ? 10.793 13.811 -17.857 1.00 63.47 92 SER A C 1
ATOM 713 O O . SER A 1 92 ? 11.197 13.625 -19.008 1.00 63.47 92 SER A O 1
ATOM 715 N N . ASN A 1 93 ? 11.090 14.933 -17.205 1.00 55.94 93 ASN A N 1
ATOM 716 C CA . ASN A 1 93 ? 11.850 16.032 -17.756 1.00 55.94 93 ASN A CA 1
ATOM 717 C C . ASN A 1 93 ? 13.335 15.660 -17.766 1.00 55.94 93 ASN A C 1
ATOM 719 O O . ASN A 1 93 ? 14.090 16.017 -16.863 1.00 55.94 93 ASN A O 1
ATOM 723 N N . LYS A 1 94 ? 13.779 15.042 -18.869 1.00 55.06 94 LYS A N 1
ATOM 724 C CA . LYS A 1 94 ? 15.198 14.974 -19.277 1.00 55.06 94 LYS A CA 1
ATOM 725 C C . LYS 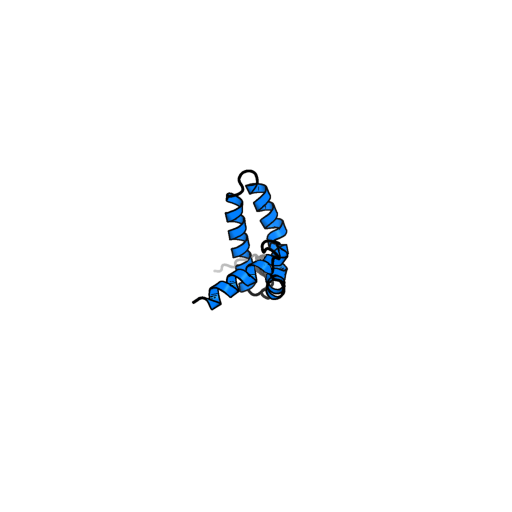A 1 94 ? 15.940 16.321 -19.146 1.00 55.06 94 LYS A C 1
ATOM 727 O O . LYS A 1 94 ? 17.163 16.320 -19.085 1.00 55.06 94 LYS A O 1
ATOM 732 N N . ALA A 1 95 ? 15.220 17.444 -19.076 1.00 54.12 95 ALA A N 1
ATOM 733 C CA . ALA A 1 95 ? 15.755 18.786 -18.861 1.00 54.12 95 ALA A CA 1
ATOM 734 C C . ALA A 1 95 ? 16.378 19.027 -17.467 1.00 54.12 95 ALA A C 1
ATOM 736 O O . ALA A 1 95 ? 17.270 19.858 -17.359 1.00 54.12 95 ALA A O 1
ATOM 737 N N . SER A 1 96 ? 15.973 18.310 -16.407 1.00 54.72 96 SER A N 1
ATOM 738 C CA . SER A 1 96 ? 16.560 18.511 -15.062 1.00 54.72 96 SER A CA 1
ATOM 739 C C . SER A 1 96 ? 17.841 17.691 -14.837 1.00 54.72 96 SER A C 1
ATOM 741 O O . SER A 1 96 ? 18.717 18.087 -14.068 1.00 54.72 96 SER A O 1
ATOM 743 N N . ILE A 1 97 ? 18.019 16.599 -15.594 1.00 60.03 97 ILE A N 1
ATOM 744 C CA . ILE A 1 97 ? 19.280 15.839 -15.621 1.00 6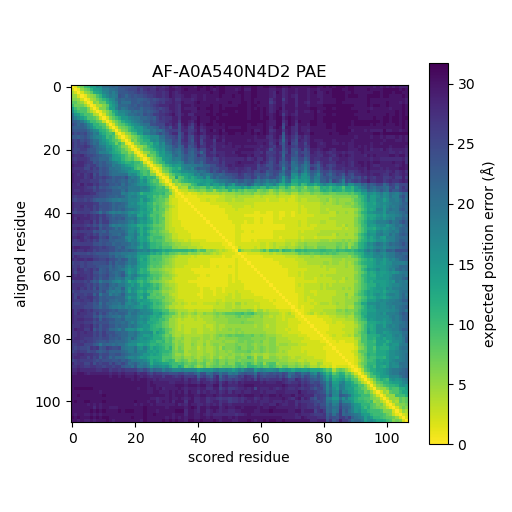0.03 97 ILE A CA 1
ATOM 745 C C . ILE A 1 97 ? 20.417 16.724 -16.154 1.00 60.03 97 ILE A C 1
ATOM 747 O O . ILE A 1 97 ? 21.542 16.651 -15.666 1.00 60.03 97 ILE A O 1
ATOM 751 N N . THR A 1 98 ? 20.125 17.613 -17.110 1.00 56.91 98 THR A N 1
ATOM 752 C CA . THR A 1 98 ? 21.121 18.548 -17.651 1.00 56.91 98 THR A CA 1
ATOM 753 C C . THR A 1 98 ? 21.586 19.563 -16.604 1.00 56.91 98 THR A C 1
ATOM 755 O O . THR A 1 98 ? 22.760 19.911 -16.607 1.00 56.91 98 THR A O 1
ATOM 758 N N . GLU A 1 99 ? 20.711 19.961 -15.676 1.00 57.69 99 GLU A N 1
ATOM 759 C CA . GLU A 1 99 ? 21.012 20.914 -14.597 1.00 57.69 99 GLU A CA 1
ATOM 760 C C . GLU A 1 99 ? 21.863 20.289 -13.475 1.00 57.69 99 GLU A C 1
ATOM 762 O O . GLU A 1 99 ? 22.781 20.919 -12.951 1.00 57.69 99 GLU A O 1
ATOM 767 N N . HIS A 1 100 ? 21.624 19.016 -13.140 1.00 59.34 100 HIS A N 1
ATOM 768 C CA . HIS A 1 100 ? 22.438 18.307 -12.143 1.00 59.34 100 HIS A CA 1
ATOM 769 C C . HIS A 1 100 ? 23.824 17.931 -12.689 1.00 59.34 100 HIS A C 1
ATOM 771 O O . HIS A 1 100 ? 24.814 18.021 -11.964 1.00 59.34 100 HIS A O 1
ATOM 777 N N . ILE A 1 101 ? 23.925 17.570 -13.975 1.00 63.50 101 ILE A N 1
ATOM 778 C CA . ILE A 1 101 ? 25.214 17.263 -14.616 1.00 63.50 101 ILE A CA 1
ATOM 779 C C . ILE A 1 101 ? 26.057 18.534 -14.809 1.00 63.50 101 ILE A C 1
ATOM 781 O O . ILE A 1 101 ? 27.264 18.489 -14.572 1.00 63.50 101 ILE A O 1
ATOM 785 N N . SER A 1 102 ? 25.456 19.679 -15.162 1.00 60.75 102 SER A N 1
ATOM 786 C CA . SER A 1 102 ? 26.197 20.946 -15.295 1.00 60.75 102 SER A CA 1
ATOM 787 C C . SER A 1 102 ? 26.821 21.421 -13.980 1.00 60.75 102 SER A C 1
ATOM 789 O O . SER A 1 102 ? 27.882 22.046 -13.993 1.00 60.75 102 SER A O 1
ATOM 791 N N . ASN A 1 103 ? 26.211 21.076 -12.844 1.00 58.41 103 ASN A N 1
ATOM 792 C CA . ASN A 1 103 ? 26.719 21.445 -11.523 1.00 58.41 103 ASN A CA 1
ATOM 793 C C . ASN A 1 103 ? 27.863 20.534 -11.048 1.00 58.41 103 ASN A C 1
ATOM 795 O O . ASN A 1 103 ? 28.696 20.977 -10.263 1.00 58.41 103 ASN A O 1
ATOM 799 N N . LEU A 1 104 ? 27.959 19.298 -11.557 1.00 62.03 104 LEU A N 1
ATOM 800 C CA . LEU A 1 104 ? 29.086 18.401 -11.271 1.00 62.03 104 LEU A CA 1
ATOM 801 C C . LEU A 1 104 ? 30.358 18.781 -12.047 1.00 62.03 104 LEU A C 1
ATOM 803 O O . LEU A 1 104 ? 31.456 18.527 -11.572 1.00 62.03 104 LEU A O 1
ATOM 807 N N . SER A 1 105 ? 30.227 19.402 -13.226 1.00 58.84 105 SER A N 1
ATOM 808 C CA . SER A 1 105 ? 31.372 19.888 -14.019 1.00 58.84 105 SER A CA 1
ATOM 809 C C . SER A 1 105 ? 31.951 21.227 -13.543 1.00 58.84 105 SER A C 1
ATOM 811 O O . SER A 1 105 ? 32.923 21.709 -14.121 1.00 58.84 105 SER A O 1
ATOM 813 N N . ALA A 1 106 ? 31.332 21.847 -12.535 1.00 59.72 106 ALA A N 1
ATOM 814 C CA . ALA A 1 106 ? 31.706 23.155 -11.998 1.00 59.72 106 ALA A CA 1
ATOM 815 C C . ALA A 1 106 ? 32.358 23.086 -10.599 1.00 59.72 106 ALA A C 1
ATOM 817 O O . ALA A 1 106 ? 32.525 24.126 -9.963 1.00 59.72 106 ALA A O 1
ATOM 818 N N . SER A 1 107 ? 32.712 21.888 -10.113 1.00 44.44 107 SER A N 1
ATOM 819 C CA . SER A 1 107 ? 33.516 21.668 -8.895 1.00 44.44 107 SER A CA 1
ATOM 820 C C . SER A 1 107 ? 34.858 21.028 -9.218 1.00 44.44 107 SER A C 1
ATOM 822 O O . SER A 1 107 ? 34.895 20.181 -10.137 1.00 44.44 107 SER A O 1
#

Nearest PDB structures (foldseek):
  6vze-assembly2_F  TM=5.665E-01  e=8.116E-01  Mus musculus
  7og5-assembly1_J  TM=6.926E-01  e=3.457E+00  Halorhodospira halophila SL1

Radius of gyration: 28.53 Å; Cα contacts (8 Å, |Δi|>4): 27; chains: 1; bounding box: 45×83×70 Å